Protein AF-A0AAP5I728-F1 (afdb_monomer)

Structure (mmCIF, N/CA/C/O backbone):
data_AF-A0AAP5I728-F1
#
_entry.id   AF-A0AAP5I728-F1
#
loop_
_atom_site.group_PDB
_atom_site.id
_atom_site.type_symbol
_atom_site.label_atom_id
_atom_site.label_alt_id
_atom_site.label_comp_id
_atom_site.label_asym_id
_atom_site.label_entity_id
_atom_site.label_seq_id
_atom_site.pdbx_PDB_ins_code
_atom_site.Cartn_x
_atom_site.Cartn_y
_atom_site.Cartn_z
_atom_site.occupancy
_atom_site.B_iso_or_equiv
_atom_site.auth_seq_id
_atom_site.auth_comp_id
_atom_site.auth_asym_id
_atom_site.auth_atom_id
_atom_site.pdbx_PDB_model_num
ATOM 1 N N . MET A 1 1 ? 3.333 10.816 -13.784 1.00 61.84 1 MET A N 1
ATOM 2 C CA . MET A 1 1 ? 3.940 10.646 -12.443 1.00 61.84 1 MET A CA 1
ATOM 3 C C . MET A 1 1 ? 4.876 9.440 -12.482 1.00 61.84 1 MET A C 1
ATOM 5 O O . MET A 1 1 ? 4.825 8.705 -13.458 1.00 61.84 1 MET A O 1
ATOM 9 N N . SER A 1 2 ? 5.784 9.280 -11.513 1.00 85.25 2 SER A N 1
ATOM 10 C CA . SER A 1 2 ? 6.727 8.146 -11.454 1.00 85.25 2 SER A CA 1
ATOM 11 C C . SER A 1 2 ? 6.249 7.071 -10.473 1.00 85.25 2 SER A C 1
ATOM 13 O O . SER A 1 2 ? 5.456 7.377 -9.582 1.00 85.25 2 SER A O 1
ATOM 15 N N . TRP A 1 3 ? 6.796 5.852 -10.579 1.00 86.31 3 TRP A N 1
ATOM 16 C CA . TRP A 1 3 ? 6.585 4.770 -9.602 1.00 86.31 3 TRP A CA 1
ATOM 17 C C . TRP A 1 3 ? 6.712 5.260 -8.150 1.00 86.31 3 TRP A C 1
ATOM 19 O O . TRP A 1 3 ? 5.822 5.016 -7.345 1.00 86.31 3 TRP A O 1
ATOM 29 N N . VAL A 1 4 ? 7.767 6.029 -7.837 1.00 87.38 4 VAL A N 1
ATOM 30 C CA . VAL A 1 4 ? 8.020 6.551 -6.478 1.00 87.38 4 VAL A CA 1
ATOM 31 C C . VAL A 1 4 ? 6.850 7.396 -5.979 1.00 87.38 4 VAL A C 1
ATOM 33 O O . VAL A 1 4 ? 6.452 7.271 -4.828 1.00 87.38 4 VAL A O 1
ATOM 36 N N . SER A 1 5 ? 6.288 8.247 -6.839 1.00 88.88 5 SER A N 1
ATOM 37 C CA . SER A 1 5 ? 5.191 9.131 -6.446 1.00 88.88 5 SER A CA 1
ATOM 38 C C . SER A 1 5 ? 3.939 8.342 -6.072 1.00 88.88 5 SER A C 1
ATOM 40 O O . SER A 1 5 ? 3.340 8.615 -5.038 1.00 88.88 5 SER A O 1
ATOM 42 N N . HIS A 1 6 ? 3.567 7.364 -6.899 1.00 88.44 6 HIS A N 1
ATOM 43 C CA . HIS A 1 6 ? 2.393 6.527 -6.663 1.00 88.44 6 HIS A CA 1
ATOM 44 C C . HIS A 1 6 ? 2.592 5.586 -5.468 1.00 88.44 6 HIS A C 1
ATOM 46 O O . HIS A 1 6 ? 1.696 5.438 -4.643 1.00 88.44 6 HIS A O 1
ATOM 52 N N . HIS A 1 7 ? 3.793 5.030 -5.300 1.00 86.00 7 HIS A N 1
ATOM 53 C CA . HIS A 1 7 ? 4.108 4.176 -4.159 1.00 86.00 7 HIS A CA 1
ATOM 54 C C . HIS A 1 7 ? 4.085 4.948 -2.827 1.00 86.00 7 HIS A C 1
ATOM 56 O O . HIS A 1 7 ? 3.509 4.485 -1.845 1.00 86.00 7 HIS A O 1
ATOM 62 N N . CYS A 1 8 ? 4.632 6.170 -2.783 1.00 90.69 8 CYS A N 1
ATOM 63 C CA . CYS A 1 8 ? 4.532 7.016 -1.589 1.00 90.69 8 CYS A CA 1
ATOM 64 C C . CYS A 1 8 ? 3.079 7.381 -1.246 1.00 90.69 8 CYS A C 1
ATOM 66 O O . CYS A 1 8 ? 2.731 7.484 -0.069 1.00 90.69 8 CYS A O 1
ATOM 68 N N . GLU A 1 9 ? 2.234 7.579 -2.257 1.00 94.62 9 GLU A N 1
ATOM 69 C CA . GLU A 1 9 ? 0.810 7.853 -2.075 1.00 94.62 9 GLU A CA 1
ATOM 70 C C . GLU A 1 9 ? 0.057 6.622 -1.533 1.00 94.62 9 GLU A C 1
ATOM 72 O O . GLU A 1 9 ? -0.697 6.742 -0.565 1.00 94.62 9 GLU A O 1
ATOM 77 N N . SER A 1 10 ? 0.348 5.430 -2.063 1.00 94.00 10 SER A N 1
ATOM 78 C CA . SER A 1 10 ? -0.135 4.143 -1.540 1.00 94.00 10 SER A CA 1
ATOM 79 C C . SER A 1 10 ? 0.202 3.972 -0.054 1.00 94.00 10 SER A C 1
ATOM 81 O O . SER A 1 10 ? -0.690 3.771 0.780 1.00 94.00 10 SER A O 1
ATOM 83 N N . GLU A 1 11 ? 1.470 4.175 0.325 1.00 94.44 11 GLU A N 1
ATOM 84 C CA . GLU A 1 11 ? 1.886 4.102 1.727 1.00 94.44 11 GLU A CA 1
ATOM 85 C C . GLU A 1 11 ? 1.165 5.121 2.617 1.00 94.44 11 GLU A C 1
ATOM 87 O O . GLU A 1 11 ? 0.860 4.834 3.779 1.00 94.44 11 GLU A O 1
ATOM 92 N N . HIS A 1 12 ? 0.932 6.332 2.106 1.00 96.19 12 HIS A N 1
ATOM 93 C CA . HIS A 1 12 ? 0.247 7.381 2.849 1.00 96.19 12 HIS A CA 1
ATOM 94 C C . HIS A 1 12 ? -1.192 6.966 3.175 1.00 96.19 12 HIS A C 1
ATOM 96 O O . HIS A 1 12 ? -1.591 7.009 4.343 1.00 96.19 12 HIS A O 1
ATOM 102 N N . TYR A 1 13 ? -1.944 6.491 2.179 1.00 97.31 13 TYR A N 1
ATOM 103 C CA . TYR A 1 13 ? -3.306 6.006 2.388 1.00 97.31 13 TYR A CA 1
ATOM 104 C C . TYR A 1 13 ? -3.358 4.785 3.311 1.00 97.31 13 TYR A C 1
ATOM 106 O O . TYR A 1 13 ? -4.212 4.742 4.196 1.00 97.31 13 TYR A O 1
ATOM 114 N N . ALA A 1 14 ? -2.419 3.842 3.192 1.00 95.75 14 ALA A N 1
ATOM 115 C CA . ALA A 1 14 ? -2.344 2.682 4.082 1.00 95.75 14 ALA A CA 1
ATOM 116 C C . ALA A 1 14 ? -2.090 3.087 5.547 1.00 95.75 14 ALA A C 1
ATOM 118 O O . ALA A 1 14 ? -2.743 2.582 6.463 1.00 95.75 14 ALA A O 1
ATOM 119 N N . LYS A 1 15 ? -1.189 4.052 5.788 1.00 96.12 15 LYS A N 1
ATOM 120 C CA . LYS A 1 15 ? -0.926 4.596 7.134 1.00 96.12 15 LYS A CA 1
ATOM 121 C C . LYS A 1 15 ? -2.166 5.280 7.716 1.00 96.12 15 LYS A C 1
ATOM 123 O O . LYS A 1 15 ? -2.476 5.077 8.891 1.00 96.12 15 LYS A O 1
ATOM 128 N N . LEU A 1 16 ? -2.895 6.050 6.903 1.00 97.25 16 LEU A N 1
ATOM 129 C CA . LEU A 1 16 ? -4.161 6.656 7.319 1.00 97.25 16 LEU A CA 1
ATOM 130 C C . LEU A 1 16 ? -5.222 5.592 7.621 1.00 97.25 16 LEU A C 1
ATOM 132 O O . LEU A 1 16 ? -5.883 5.681 8.654 1.00 97.25 16 LEU A O 1
ATOM 136 N N . ALA A 1 17 ? -5.353 4.566 6.777 1.00 95.00 17 ALA A N 1
ATOM 137 C CA . ALA A 1 17 ? -6.294 3.469 6.986 1.00 95.00 17 ALA A CA 1
ATOM 138 C C . ALA A 1 17 ? -6.051 2.774 8.334 1.00 95.00 17 ALA A C 1
ATOM 140 O O . ALA A 1 17 ? -6.990 2.562 9.098 1.00 95.00 17 ALA A O 1
ATOM 141 N N . GLU A 1 18 ? -4.787 2.501 8.673 1.00 96.38 18 GLU A N 1
ATOM 142 C CA . GLU A 1 18 ? -4.406 1.929 9.967 1.00 96.38 18 GLU A CA 1
ATOM 143 C C . GLU A 1 18 ? -4.753 2.842 11.148 1.00 96.38 18 GLU A C 1
ATOM 145 O O . GLU A 1 18 ? -5.214 2.352 12.180 1.00 96.38 18 GLU A O 1
ATOM 150 N N . SER A 1 19 ? -4.569 4.160 11.013 1.00 96.50 19 SER A N 1
ATOM 151 C CA . SER A 1 19 ? -4.962 5.121 12.053 1.00 96.50 19 SER A CA 1
ATOM 152 C C . SER A 1 19 ? -6.469 5.082 12.299 1.00 96.50 19 SER A C 1
ATOM 154 O O . SER A 1 19 ? -6.917 4.907 13.429 1.00 96.50 19 SER A O 1
ATOM 156 N N . VAL A 1 20 ? -7.255 5.154 11.227 1.00 95.44 20 VAL A N 1
ATOM 157 C CA . VAL A 1 20 ? -8.719 5.229 11.299 1.00 95.44 20 VAL A CA 1
ATOM 158 C C . VAL A 1 20 ? -9.339 3.882 11.707 1.00 95.44 20 VAL A C 1
ATOM 160 O O . VAL A 1 20 ? -10.346 3.838 12.415 1.00 95.44 20 VAL A O 1
ATOM 163 N N . LYS A 1 21 ? -8.699 2.759 11.357 1.00 94.62 21 LYS A N 1
ATOM 164 C CA . LYS A 1 21 ? -9.064 1.423 11.853 1.00 94.62 21 LYS A CA 1
ATOM 165 C C . LYS A 1 21 ? -8.893 1.315 13.370 1.00 94.62 21 LYS A C 1
ATOM 167 O O . LYS A 1 21 ? -9.740 0.720 14.034 1.00 94.62 21 LYS A O 1
ATOM 172 N N . ARG A 1 22 ? -7.822 1.884 13.941 1.00 94.62 22 ARG A N 1
ATOM 173 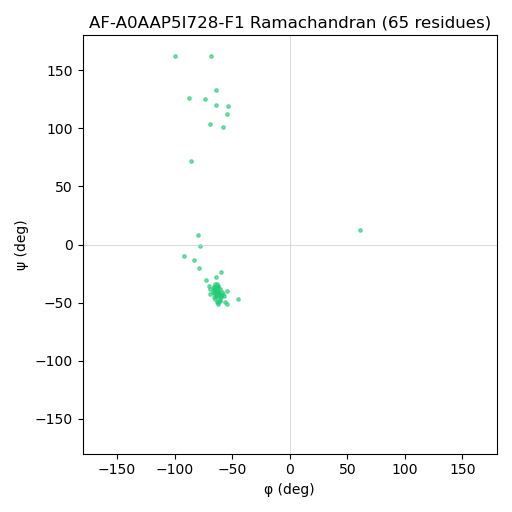C CA . ARG A 1 22 ? -7.613 1.900 15.406 1.00 94.62 22 ARG A CA 1
ATOM 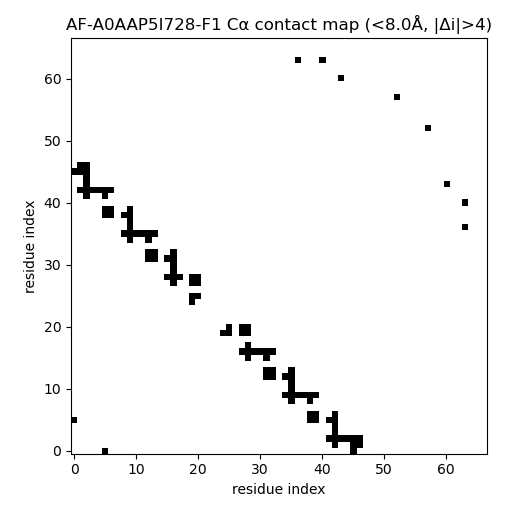174 C C . ARG A 1 22 ? -8.693 2.699 16.134 1.00 94.62 22 ARG A C 1
ATOM 176 O O . ARG A 1 22 ? -9.030 2.360 17.261 1.00 94.62 22 ARG A O 1
ATOM 183 N N . GLU A 1 23 ? -9.277 3.687 15.466 1.00 95.88 23 GLU A N 1
ATOM 184 C CA . GLU A 1 23 ? -10.442 4.449 15.934 1.00 95.88 23 GLU A CA 1
ATOM 185 C C . GLU A 1 23 ? -11.777 3.702 15.726 1.00 95.88 23 GLU A C 1
ATOM 187 O O . GLU A 1 23 ? -12.845 4.274 15.924 1.00 95.88 23 GLU A O 1
ATOM 192 N N . GLN A 1 24 ? -11.738 2.426 15.319 1.00 95.38 24 GLN A N 1
ATOM 193 C CA . GLN A 1 24 ? -12.897 1.577 15.001 1.00 95.38 24 GLN A CA 1
ATOM 194 C C . GLN A 1 24 ? -13.771 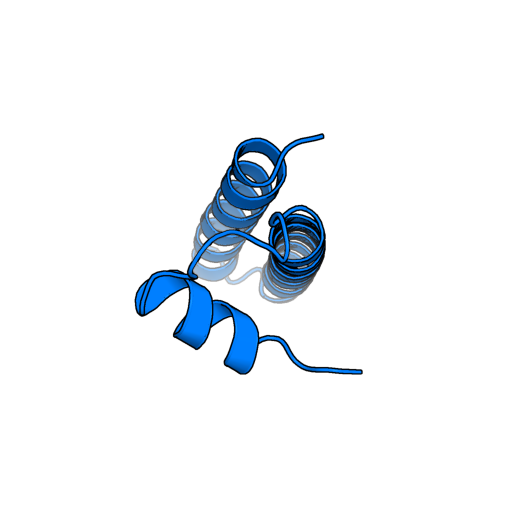2.089 13.845 1.00 95.38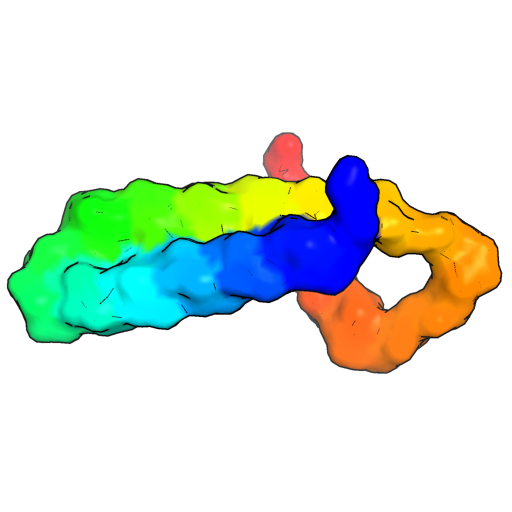 24 GLN A C 1
ATOM 196 O O . GLN A 1 24 ? -14.851 1.552 13.585 1.00 95.38 24 GLN A O 1
ATOM 201 N N . ASN A 1 25 ? -13.293 3.073 13.082 1.00 95.62 25 ASN A N 1
ATOM 202 C CA . ASN A 1 25 ? -13.986 3.575 11.906 1.00 95.62 25 ASN A CA 1
ATOM 203 C C . ASN A 1 25 ? -13.639 2.715 10.677 1.00 95.62 25 ASN A C 1
ATOM 205 O O . ASN A 1 25 ? -12.910 3.099 9.761 1.00 95.62 25 ASN A O 1
ATOM 209 N N . ASN A 1 26 ? -14.185 1.499 10.684 1.00 94.25 26 ASN A N 1
ATOM 210 C CA . ASN A 1 26 ? -13.893 0.469 9.688 1.00 94.25 26 ASN A CA 1
ATOM 211 C C . ASN A 1 26 ? -14.320 0.869 8.271 1.00 94.25 26 ASN A C 1
ATOM 213 O O . ASN A 1 26 ? -13.612 0.562 7.316 1.00 94.25 26 ASN A O 1
ATOM 217 N N . ALA A 1 27 ? -15.446 1.573 8.122 1.00 95.94 27 ALA A N 1
ATOM 218 C CA . ALA A 1 27 ? -15.931 2.010 6.813 1.00 95.94 27 ALA A CA 1
ATOM 219 C C . ALA A 1 27 ? -14.913 2.935 6.132 1.00 95.94 27 ALA A C 1
ATOM 221 O O . ALA A 1 27 ? -14.520 2.702 4.989 1.00 95.94 27 ALA A O 1
ATOM 222 N N . ARG A 1 28 ? -14.409 3.928 6.873 1.00 95.12 28 ARG A N 1
ATOM 223 C CA . ARG A 1 28 ? -13.407 4.853 6.349 1.00 95.12 28 ARG A CA 1
ATOM 224 C C . ARG A 1 28 ? -12.050 4.184 6.137 1.00 95.12 28 ARG A C 1
ATOM 226 O O . ARG A 1 28 ? -11.372 4.497 5.162 1.00 95.12 28 ARG A O 1
ATOM 233 N N . ALA A 1 29 ? -11.664 3.244 7.000 1.00 96.50 29 ALA A N 1
ATOM 234 C CA . ALA A 1 29 ? -10.450 2.457 6.796 1.00 96.50 29 ALA A CA 1
ATOM 235 C C . ALA A 1 29 ? -10.502 1.667 5.476 1.00 96.50 29 ALA A C 1
ATOM 237 O O . ALA A 1 29 ? -9.538 1.685 4.718 1.00 96.50 29 ALA A O 1
ATOM 238 N N . VAL A 1 30 ? -11.641 1.040 5.154 1.00 96.56 30 VAL A N 1
ATOM 239 C CA . VAL A 1 30 ? -11.835 0.310 3.887 1.00 96.56 30 VAL A CA 1
ATOM 240 C C . VAL A 1 30 ? -11.697 1.228 2.671 1.00 96.56 30 VAL A C 1
ATOM 242 O O . VAL A 1 30 ? -11.049 0.848 1.699 1.00 96.56 30 VAL A O 1
ATOM 245 N N . GLU A 1 31 ? -12.265 2.434 2.708 1.00 97.44 31 GLU A N 1
ATOM 246 C CA . GLU A 1 31 ? -12.089 3.410 1.623 1.00 97.44 31 GLU A CA 1
ATOM 247 C C . GLU A 1 31 ? -10.619 3.793 1.430 1.00 97.44 31 GLU A C 1
ATOM 249 O O . GLU A 1 31 ? -10.132 3.824 0.303 1.00 97.44 31 GLU A O 1
ATOM 254 N N . LEU A 1 32 ? -9.899 4.038 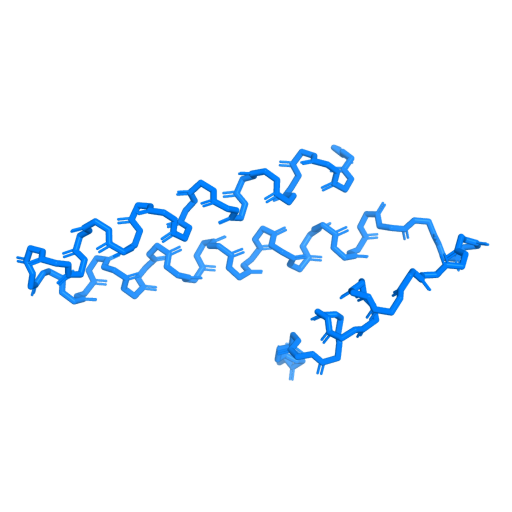2.526 1.00 97.81 32 LEU A N 1
ATOM 255 C CA . LEU A 1 32 ? -8.481 4.389 2.481 1.00 97.81 32 LEU A CA 1
ATOM 256 C C . LEU A 1 32 ? -7.621 3.234 1.954 1.00 97.81 32 LEU A C 1
ATOM 258 O O . LEU A 1 32 ? -6.731 3.475 1.146 1.00 97.81 32 LEU A O 1
ATOM 262 N N . TYR A 1 33 ? -7.911 1.982 2.323 1.00 96.00 33 TYR A N 1
ATOM 263 C CA . TYR A 1 33 ? -7.217 0.833 1.731 1.00 96.00 33 TYR A CA 1
ATOM 264 C C . TYR A 1 33 ? -7.471 0.704 0.227 1.00 96.00 33 TYR A C 1
ATOM 266 O O . TYR A 1 33 ? -6.550 0.361 -0.503 1.00 96.00 33 TYR A O 1
ATOM 274 N N . ARG A 1 34 ? -8.680 1.015 -0.260 1.00 95.25 34 ARG A N 1
ATOM 275 C CA . ARG A 1 34 ? -8.956 1.015 -1.707 1.00 95.25 34 ARG A CA 1
ATOM 276 C C . ARG A 1 34 ? -8.162 2.085 -2.450 1.00 95.25 34 ARG A C 1
ATOM 278 O O . ARG A 1 34 ? -7.676 1.824 -3.543 1.00 95.25 34 ARG A O 1
ATOM 285 N N . LEU A 1 35 ? -8.016 3.270 -1.859 1.00 95.56 35 LEU A N 1
ATOM 286 C CA . LEU A 1 35 ? -7.171 4.324 -2.428 1.00 95.56 35 LEU A CA 1
ATOM 287 C C . LEU A 1 35 ? -5.691 3.919 -2.427 1.00 95.56 35 LEU A C 1
ATOM 289 O O . LEU A 1 35 ? -4.991 4.187 -3.399 1.00 95.56 35 LEU A O 1
ATOM 293 N N . ALA A 1 36 ? -5.231 3.238 -1.371 1.00 93.50 36 ALA A N 1
ATOM 294 C CA . ALA A 1 36 ? -3.878 2.691 -1.314 1.00 93.50 36 ALA A CA 1
ATOM 295 C C . ALA A 1 36 ? -3.634 1.669 -2.435 1.00 93.50 36 ALA A C 1
ATOM 297 O O . ALA A 1 36 ? -2.664 1.790 -3.175 1.00 93.50 36 ALA A O 1
ATOM 298 N N . ASP A 1 37 ? -4.555 0.718 -2.604 1.00 92.31 37 ASP A N 1
ATOM 299 C CA . ASP A 1 37 ? -4.496 -0.306 -3.652 1.00 92.31 37 ASP A CA 1
ATOM 300 C C . ASP A 1 37 ? -4.478 0.313 -5.058 1.00 92.31 37 ASP A C 1
ATOM 302 O O . ASP A 1 37 ? -3.622 -0.013 -5.878 1.00 92.31 37 ASP A O 1
ATOM 306 N N . GLN A 1 38 ? -5.343 1.299 -5.316 1.00 94.00 38 GLN A N 1
ATOM 307 C CA . GLN A 1 38 ? -5.364 2.005 -6.597 1.00 94.00 38 GLN A CA 1
ATOM 308 C C . GLN A 1 38 ? -4.043 2.735 -6.886 1.00 94.00 38 GLN A C 1
ATOM 310 O O . GLN A 1 38 ? -3.547 2.692 -8.012 1.00 94.00 38 GLN A O 1
ATOM 315 N N . ALA A 1 39 ? -3.453 3.388 -5.883 1.00 91.56 39 ALA A N 1
ATOM 316 C CA . ALA A 1 39 ? -2.152 4.029 -6.032 1.00 91.56 39 ALA A CA 1
ATOM 317 C C . ALA A 1 39 ? -1.031 2.998 -6.268 1.00 91.56 39 ALA A C 1
ATOM 319 O O . ALA A 1 39 ? -0.141 3.245 -7.079 1.00 91.56 39 ALA A O 1
ATOM 320 N N . GLU A 1 40 ? -1.087 1.826 -5.633 1.00 88.06 40 GLU A N 1
ATOM 321 C CA . GLU A 1 40 ? -0.108 0.755 -5.852 1.00 88.06 40 GLU A CA 1
ATOM 322 C C . GLU A 1 40 ? -0.202 0.177 -7.273 1.00 88.06 40 GLU A C 1
ATOM 324 O O . GLU A 1 40 ? 0.828 -0.014 -7.919 1.00 88.06 40 GLU A O 1
ATOM 329 N N . ILE A 1 41 ? -1.415 -0.016 -7.808 1.00 88.94 41 ILE A N 1
ATOM 330 C CA . ILE A 1 41 ? -1.632 -0.416 -9.210 1.00 88.94 41 ILE A CA 1
ATOM 331 C C . ILE A 1 41 ? -0.967 0.592 -10.157 1.00 88.94 41 ILE A C 1
ATOM 333 O O . ILE A 1 41 ? -0.165 0.205 -11.008 1.00 88.94 41 ILE A O 1
ATOM 337 N N . LEU A 1 42 ? -1.213 1.892 -9.960 1.00 89.12 42 LEU A N 1
ATOM 338 C CA . LEU A 1 42 ? -0.592 2.949 -10.768 1.00 89.12 42 LEU A CA 1
ATOM 339 C C . LEU A 1 42 ? 0.935 2.978 -10.617 1.00 89.12 42 LEU A C 1
ATOM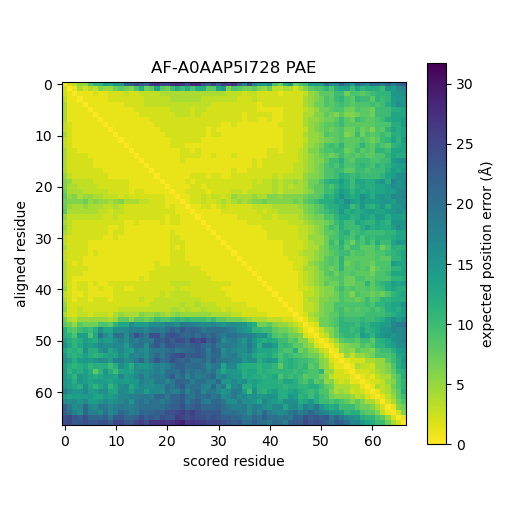 341 O O . LEU A 1 42 ? 1.655 3.271 -11.574 1.00 89.12 42 LEU A O 1
ATOM 345 N N . ALA A 1 43 ? 1.458 2.663 -9.428 1.00 87.00 43 ALA A N 1
ATOM 346 C CA . ALA A 1 43 ? 2.892 2.520 -9.231 1.00 87.00 43 ALA A CA 1
ATOM 347 C C . ALA A 1 43 ? 3.427 1.380 -10.103 1.00 87.00 43 ALA A C 1
ATOM 349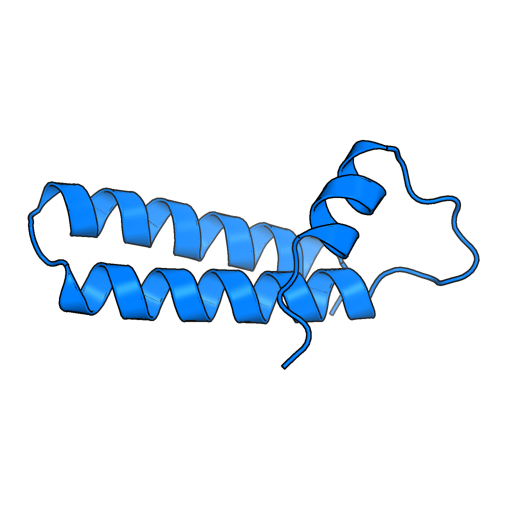 O O . ALA A 1 43 ? 4.367 1.589 -10.871 1.00 87.00 43 ALA A O 1
ATOM 350 N N . LEU A 1 44 ? 2.811 0.199 -10.028 1.00 84.19 44 LEU A N 1
ATOM 351 C CA . LEU A 1 44 ? 3.207 -0.976 -10.801 1.00 84.19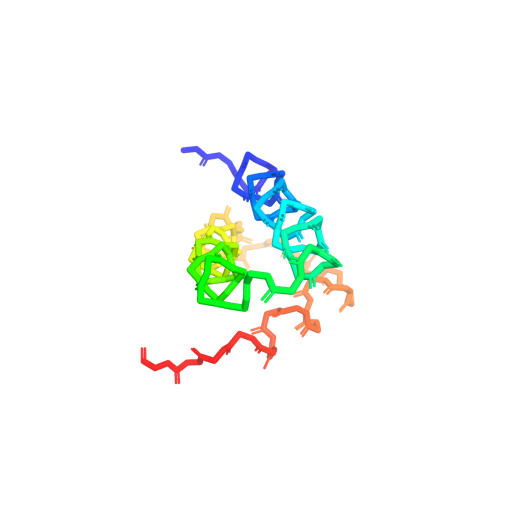 44 LEU A CA 1
ATOM 352 C C . LEU A 1 44 ? 3.158 -0.734 -12.314 1.00 84.19 44 LEU A C 1
ATOM 354 O O . LEU A 1 44 ? 4.079 -1.149 -13.018 1.00 84.19 44 LEU A O 1
ATOM 358 N N . GLU A 1 45 ? 2.139 -0.031 -12.806 1.00 85.38 45 GLU A N 1
ATOM 359 C CA . GLU A 1 45 ? 2.030 0.387 -14.210 1.00 85.38 45 GLU A CA 1
ATOM 360 C C . GLU A 1 45 ? 3.133 1.375 -14.616 1.00 85.38 45 GLU A C 1
ATOM 362 O O . GLU A 1 45 ? 3.632 1.328 -15.740 1.00 85.38 45 GLU A O 1
ATOM 367 N N . ALA A 1 46 ? 3.563 2.243 -13.697 1.00 84.81 46 ALA A N 1
ATOM 368 C CA . ALA A 1 46 ? 4.642 3.201 -13.924 1.00 84.81 46 A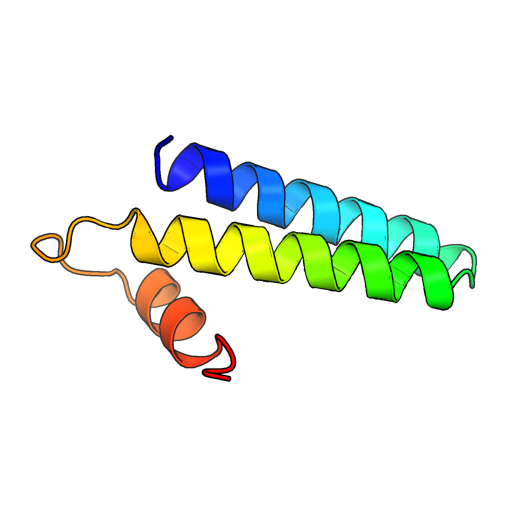LA A CA 1
ATOM 369 C C . ALA A 1 46 ? 6.055 2.580 -13.858 1.00 84.81 46 ALA A C 1
ATOM 371 O O . ALA A 1 46 ? 7.048 3.297 -14.043 1.00 84.81 46 ALA A O 1
ATOM 372 N N . LEU A 1 47 ? 6.187 1.275 -13.583 1.00 81.00 47 LEU A N 1
ATOM 373 C CA . LEU A 1 47 ? 7.467 0.574 -13.684 1.00 81.00 47 LEU A CA 1
ATOM 374 C C . LEU A 1 47 ? 7.839 0.350 -15.151 1.00 81.00 47 LEU A C 1
ATOM 376 O O . LEU A 1 47 ? 7.121 -0.302 -15.901 1.00 81.00 47 LEU A O 1
ATOM 380 N N . GLU A 1 48 ? 9.032 0.810 -15.523 1.00 71.69 48 GLU A N 1
ATOM 381 C CA . GLU A 1 48 ? 9.659 0.485 -16.806 1.00 71.69 48 GLU A CA 1
ATOM 382 C C . GLU A 1 48 ? 9.725 -1.045 -17.009 1.00 71.69 48 GLU A C 1
ATOM 384 O O . GLU A 1 48 ? 10.396 -1.721 -16.218 1.00 71.69 48 GLU A O 1
ATOM 389 N N . PRO A 1 49 ? 9.093 -1.610 -18.061 1.00 63.88 49 PRO A N 1
ATOM 390 C CA . PRO A 1 49 ? 9.065 -3.057 -18.307 1.00 63.88 49 PRO A CA 1
ATOM 391 C C . PRO A 1 49 ? 10.459 -3.665 -18.484 1.00 63.88 49 PRO A C 1
ATOM 393 O O . PRO A 1 49 ? 10.662 -4.861 -18.287 1.00 63.88 49 PRO A O 1
ATOM 396 N N . THR A 1 50 ? 11.418 -2.828 -18.876 1.00 65.31 50 THR A N 1
ATOM 397 C CA . THR A 1 50 ? 12.798 -3.201 -19.188 1.00 65.31 50 THR A CA 1
ATOM 398 C C . THR A 1 50 ? 13.694 -3.304 -17.953 1.00 65.31 50 THR A C 1
ATOM 400 O O . THR A 1 50 ? 14.795 -3.851 -18.039 1.00 65.31 50 THR A O 1
ATOM 403 N N . LYS A 1 51 ? 13.252 -2.806 -16.789 1.00 61.75 51 LYS A N 1
ATOM 404 C CA . LYS A 1 51 ? 14.019 -2.902 -15.544 1.00 61.75 51 LYS A CA 1
ATOM 405 C C . LYS A 1 51 ? 13.706 -4.206 -14.824 1.00 61.75 51 LYS A C 1
ATOM 407 O O . LYS A 1 51 ? 12.556 -4.488 -14.496 1.00 61.75 51 LYS A O 1
ATOM 412 N N . THR A 1 52 ? 14.753 -4.970 -14.508 1.00 63.56 52 THR A N 1
ATOM 413 C CA . THR A 1 52 ? 14.651 -6.162 -13.661 1.00 63.56 52 THR A CA 1
ATOM 414 C C . THR A 1 52 ? 13.981 -5.792 -12.342 1.00 63.56 52 THR A C 1
ATOM 416 O O . THR A 1 52 ? 14.538 -5.045 -11.534 1.00 63.56 52 THR A O 1
ATOM 419 N N . ARG A 1 53 ? 12.768 -6.305 -12.127 1.00 65.62 53 ARG A N 1
ATOM 420 C CA . ARG A 1 53 ? 12.042 -6.132 -10.870 1.00 65.62 53 ARG A CA 1
ATOM 421 C C . ARG A 1 53 ? 12.822 -6.832 -9.765 1.00 65.62 53 ARG A C 1
ATOM 423 O O . ARG A 1 53 ? 13.259 -7.971 -9.920 1.00 65.62 53 ARG A O 1
ATOM 430 N N . THR A 1 54 ? 13.005 -6.156 -8.639 1.00 70.31 54 THR A N 1
ATOM 431 C CA . THR A 1 54 ? 13.546 -6.810 -7.446 1.00 70.31 54 THR A CA 1
ATOM 432 C C . THR A 1 54 ? 12.519 -7.809 -6.904 1.00 70.31 54 THR A C 1
ATOM 434 O O . THR A 1 54 ? 11.330 -7.741 -7.233 1.00 70.31 54 THR A O 1
ATOM 437 N N . ILE A 1 55 ? 12.955 -8.750 -6.061 1.00 67.38 55 ILE A N 1
ATOM 438 C CA . ILE A 1 55 ? 12.066 -9.760 -5.454 1.00 67.38 55 ILE A CA 1
ATOM 439 C C . ILE A 1 55 ? 10.882 -9.090 -4.738 1.00 67.38 55 ILE A C 1
ATOM 441 O O . ILE A 1 55 ? 9.749 -9.539 -4.887 1.00 67.38 55 ILE A O 1
ATOM 445 N N . GLY A 1 56 ? 11.124 -7.973 -4.041 1.00 63.84 56 GLY A N 1
ATOM 446 C CA . GLY A 1 56 ? 10.072 -7.202 -3.370 1.00 63.84 56 GLY A CA 1
ATOM 447 C C . GLY A 1 56 ? 9.029 -6.636 -4.338 1.00 63.84 56 GLY A C 1
ATOM 448 O O . GLY A 1 56 ? 7.835 -6.810 -4.119 1.00 63.84 56 GLY A O 1
ATOM 449 N N . ILE A 1 57 ? 9.468 -6.048 -5.455 1.00 62.94 57 ILE A N 1
ATOM 450 C CA . ILE A 1 57 ? 8.564 -5.521 -6.490 1.00 62.94 57 ILE A CA 1
ATOM 451 C C . ILE A 1 57 ? 7.781 -6.658 -7.160 1.00 62.94 57 ILE A C 1
ATOM 453 O O . ILE A 1 57 ? 6.603 -6.506 -7.474 1.00 62.94 57 ILE A O 1
ATOM 457 N N . THR A 1 58 ? 8.415 -7.815 -7.353 1.00 61.12 58 THR A N 1
ATOM 458 C CA . THR A 1 58 ? 7.777 -8.998 -7.950 1.00 61.12 58 THR A CA 1
ATOM 459 C C . THR A 1 58 ? 6.675 -9.556 -7.050 1.00 61.12 58 THR A C 1
ATOM 461 O O . THR A 1 58 ? 5.579 -9.828 -7.533 1.00 61.12 58 THR A O 1
ATOM 464 N N . ALA A 1 59 ? 6.935 -9.677 -5.746 1.00 60.69 59 ALA A N 1
ATOM 465 C CA . ALA A 1 59 ? 5.951 -10.147 -4.774 1.00 60.69 59 ALA A CA 1
ATOM 466 C C . ALA A 1 59 ? 4.754 -9.189 -4.653 1.00 60.69 59 ALA A C 1
ATOM 468 O O . ALA A 1 59 ? 3.613 -9.644 -4.666 1.00 60.69 59 ALA A O 1
ATOM 469 N N . ALA A 1 60 ? 5.004 -7.875 -4.614 1.00 59.75 60 ALA A N 1
ATOM 470 C CA . ALA A 1 60 ? 3.943 -6.867 -4.605 1.00 59.75 60 ALA A CA 1
ATOM 471 C C . ALA A 1 60 ? 3.104 -6.908 -5.896 1.00 59.75 60 ALA A C 1
ATOM 473 O O . ALA A 1 60 ? 1.878 -6.901 -5.837 1.00 59.75 60 ALA A O 1
ATOM 474 N N . SER A 1 61 ? 3.752 -7.062 -7.059 1.00 58.38 61 SER A N 1
ATOM 475 C CA . SER A 1 61 ? 3.059 -7.168 -8.354 1.00 58.38 61 SER A CA 1
ATOM 476 C C . SER A 1 61 ? 2.144 -8.391 -8.449 1.00 58.38 61 SER A C 1
ATOM 478 O O . SER A 1 61 ? 1.098 -8.326 -9.081 1.00 58.38 61 SER A O 1
ATOM 480 N N . ALA A 1 62 ? 2.551 -9.518 -7.861 1.00 59.88 62 ALA A N 1
ATOM 481 C CA . ALA A 1 62 ? 1.803 -10.774 -7.919 1.00 59.88 62 ALA A CA 1
ATOM 482 C C . ALA A 1 62 ? 0.610 -10.820 -6.948 1.00 59.88 62 ALA A C 1
ATOM 484 O O . ALA A 1 62 ? -0.290 -11.636 -7.129 1.00 59.88 62 ALA A O 1
ATOM 485 N N . ALA A 1 63 ? 0.619 -9.972 -5.916 1.00 60.31 63 ALA A N 1
ATOM 486 C CA . ALA A 1 63 ? -0.450 -9.870 -4.926 1.00 60.31 63 ALA A CA 1
ATOM 487 C C . ALA A 1 63 ? -1.518 -8.826 -5.292 1.00 60.31 63 ALA A C 1
ATOM 489 O O . ALA A 1 63 ? -2.557 -8.784 -4.635 1.00 60.31 63 ALA A O 1
ATOM 490 N N . SER A 1 64 ? -1.278 -8.003 -6.321 1.00 50.94 64 SER A N 1
ATOM 491 C CA . SER A 1 64 ? -2.282 -7.076 -6.839 1.00 50.94 64 SER A CA 1
ATOM 492 C C . SER A 1 64 ? -3.452 -7.885 -7.416 1.00 50.94 64 SER A C 1
ATOM 494 O O . SER A 1 64 ? -3.233 -8.727 -8.297 1.00 50.94 64 SER A O 1
ATOM 496 N N . PRO A 1 65 ? -4.684 -7.714 -6.903 1.00 44.19 65 PRO A N 1
ATOM 497 C CA . PRO A 1 65 ? -5.830 -8.438 -7.416 1.00 44.19 65 PRO A CA 1
ATOM 498 C C . PRO A 1 65 ? -6.139 -7.908 -8.817 1.00 44.19 65 PRO A C 1
ATOM 500 O O . PRO A 1 65 ? -6.702 -6.832 -8.979 1.00 44.19 65 PRO A O 1
ATOM 503 N N . LEU A 1 66 ? -5.759 -8.679 -9.837 1.00 45.22 66 LEU A N 1
ATOM 504 C CA . LEU A 1 66 ? -6.296 -8.538 -11.187 1.00 45.22 66 LEU A CA 1
ATOM 505 C C . LEU A 1 66 ? -7.823 -8.710 -11.106 1.00 45.22 66 LEU A C 1
ATOM 507 O O . LEU A 1 66 ? -8.313 -9.836 -10.988 1.00 45.22 66 LEU A O 1
ATOM 511 N N . LEU A 1 67 ? -8.550 -7.594 -11.135 1.00 40.81 67 LEU A N 1
ATOM 512 C CA . LEU A 1 67 ? -9.969 -7.519 -11.478 1.00 40.81 67 LEU A CA 1
ATOM 513 C C . LEU A 1 67 ? -10.109 -6.759 -12.793 1.00 40.81 67 LEU A C 1
ATOM 515 O O . LEU A 1 67 ? -9.609 -5.615 -12.859 1.00 40.81 67 LEU A O 1
#

Foldseek 3Di:
DALVVLQVQLVVLQVVLVVVVVVVVNVSSVVSNVSSLVSNVVSLVRDDPPDDDDPVSVVSVVPNDDD

Mean predicted aligned error: 7.41 Å

Solvent-accessible surface area (backbone atoms only — not comparable to full-atom values): 3644 Å² total; per-residue (Å²): 133,50,30,68,59,26,40,54,49,13,53,50,28,41,53,50,15,54,54,36,39,74,71,66,38,52,70,60,16,52,54,26,42,51,53,12,52,53,25,39,51,53,13,62,68,46,47,64,88,86,55,86,70,50,72,67,56,47,56,55,61,72,67,54,80,90,124

Secondary structure (DSSP, 8-state):
--HHHHHHHHHHHHHHHHHHHHTT-HHHHHHHHHHHHHHHHHHHHTS-TTS---HHHHHHHHHS---

Radius of gyration: 13.05 Å; Cα contacts (8 Å, |Δi|>4): 57; chains: 1; bounding box: 31×21×35 Å

Sequence (67 aa):
MSWVSHHCESEHYAKLAESVKREQNNARAVELYRLADQAEILALEALEPTKTRTIGITAASAASPLL

pLDDT: mean 82.35, std 16.19, range [40.81, 97.81]

Organism: NCBI:txid2712845

Nearest PDB structures (foldseek):
  8uc6-assembly2_B  TM=7.268E-01  e=6.077E-01  Homo sapiens
  8uc6-assembly1_C  TM=8.494E-01  e=4.184E+00  Homo sapiens
  4niq-assembly1_A  TM=8.703E-01  e=9.163E+00  Saccharomyces cerevisiae S288C
  4k6j-assembly1_A  TM=4.440E-01  e=7.647E+00  Homo sapiens